Protein AF-A0A972FDC3-F1 (afdb_monomer)

Radius of gyration: 28.01 Å; Cα contacts (8 Å, |Δi|>4): 120; chains: 1; bounding box: 42×67×68 Å

Organism: NCBI:txid666964

Secondary structure (DSSP, 8-state):
--HHHHHHHHHHHHHHHTSPPP--EEEE-GGGGTTSPPPTT-EEEE-S---TTTS-SEEEGGG--S--EEEE--SSHHHHHHHHHHHHHHHHHHHHHHH-S------S-S----TT-PPPPPTT----SEEE-TTS-EEETTTTEEE-

Foldseek 3Di:
DPVVVVVVVVVVVVVVVVPPDAAQEKEAAPVQCVPPDQDQQGKIADDPDHDPPQADRIGGNVRHPDHHDYDYDLVDPVSVVVVVVVVVVVVVVVVCVVVVDPPPDPPPPPPPPPPQDQDDDDPPDPDDQWDQDPVRWIAGSRVRDIDD

pLDDT: mean 73.02, std 15.54, range [40.69, 94.0]

Structure (mmCIF, N/CA/C/O backbone):
data_AF-A0A972FDC3-F1
#
_entry.id   AF-A0A972FDC3-F1
#
loop_
_atom_site.group_PDB
_atom_site.id
_atom_site.type_symbol
_atom_site.label_atom_id
_atom_site.label_alt_id
_atom_site.label_comp_id
_atom_site.label_asym_id
_atom_site.label_entity_id
_atom_site.label_seq_id
_atom_site.pdbx_PDB_ins_code
_atom_site.Cartn_x
_atom_site.Cartn_y
_atom_site.Cartn_z
_atom_site.occupancy
_atom_site.B_iso_or_equiv
_atom_site.auth_seq_id
_atom_site.auth_comp_id
_atom_site.auth_asym_id
_atom_site.auth_atom_id
_atom_site.pdbx_PDB_model_num
ATOM 1 N N . MET A 1 1 ? 8.021 -51.974 2.719 1.00 48.78 1 MET A N 1
ATOM 2 C CA . MET A 1 1 ? 8.000 -51.340 1.377 1.00 48.78 1 MET A CA 1
ATOM 3 C C . MET A 1 1 ? 7.328 -49.945 1.301 1.00 48.78 1 MET A C 1
ATOM 5 O O . MET A 1 1 ? 7.216 -49.412 0.210 1.00 48.78 1 MET A O 1
ATOM 9 N N . ALA A 1 2 ? 6.968 -49.262 2.405 1.00 54.31 2 ALA A N 1
ATOM 10 C CA . ALA A 1 2 ? 6.245 -47.968 2.354 1.00 54.31 2 ALA A CA 1
ATOM 11 C C . ALA A 1 2 ? 7.120 -46.683 2.336 1.00 54.31 2 ALA A C 1
ATOM 13 O O . ALA A 1 2 ? 6.613 -45.580 2.144 1.00 54.31 2 ALA A O 1
ATOM 14 N N . ARG A 1 3 ? 8.445 -46.791 2.533 1.00 57.06 3 ARG A N 1
ATOM 15 C CA . ARG A 1 3 ? 9.347 -45.627 2.715 1.00 57.06 3 ARG A CA 1
ATOM 16 C C . ARG A 1 3 ? 9.698 -44.880 1.419 1.00 57.06 3 ARG A C 1
ATOM 18 O O . ARG A 1 3 ? 10.065 -43.709 1.472 1.00 57.06 3 ARG A O 1
ATOM 25 N N . ILE A 1 4 ? 9.579 -45.535 0.261 1.00 60.62 4 ILE A N 1
ATOM 26 C CA . ILE A 1 4 ? 9.952 -44.961 -1.045 1.00 60.62 4 ILE A CA 1
ATOM 27 C C . ILE A 1 4 ? 8.946 -43.877 -1.471 1.00 60.62 4 ILE A C 1
ATOM 29 O O . ILE A 1 4 ? 9.343 -42.801 -1.917 1.00 60.62 4 ILE A O 1
ATOM 33 N N . GLY A 1 5 ? 7.648 -44.103 -1.234 1.00 69.94 5 GLY A N 1
ATOM 34 C CA . GLY A 1 5 ? 6.592 -43.139 -1.563 1.00 69.94 5 GLY A CA 1
ATOM 35 C C . GLY A 1 5 ? 6.655 -41.851 -0.737 1.00 69.94 5 GLY A C 1
ATOM 36 O O . GLY A 1 5 ? 6.388 -40.770 -1.263 1.00 69.94 5 GLY A O 1
ATOM 37 N N . LEU A 1 6 ? 7.072 -41.939 0.533 1.00 77.56 6 LEU A N 1
ATOM 38 C CA . LEU A 1 6 ? 7.233 -40.766 1.398 1.00 77.56 6 LEU A CA 1
ATOM 39 C C . LEU A 1 6 ? 8.385 -39.871 0.922 1.00 77.56 6 LEU A C 1
ATOM 41 O O . LEU A 1 6 ? 8.209 -38.661 0.836 1.00 77.56 6 LEU A O 1
ATOM 45 N N . LYS A 1 7 ? 9.529 -40.453 0.537 1.00 80.00 7 LYS A N 1
ATOM 46 C CA . LYS A 1 7 ? 10.672 -39.698 -0.008 1.00 80.00 7 LYS A CA 1
ATOM 47 C C . LYS A 1 7 ? 10.323 -38.976 -1.310 1.00 80.00 7 LYS A C 1
ATOM 49 O O . LYS A 1 7 ? 10.678 -37.813 -1.476 1.00 80.00 7 LYS A O 1
ATOM 54 N N . ALA A 1 8 ? 9.590 -39.630 -2.212 1.00 80.94 8 ALA A N 1
ATOM 55 C CA . ALA A 1 8 ? 9.138 -39.009 -3.457 1.00 80.94 8 ALA A CA 1
ATOM 56 C C . ALA A 1 8 ? 8.139 -37.865 -3.203 1.00 80.94 8 ALA A C 1
ATOM 58 O O . ALA A 1 8 ? 8.246 -36.800 -3.814 1.00 80.94 8 ALA A O 1
ATOM 59 N N . ARG A 1 9 ? 7.201 -38.054 -2.263 1.00 80.75 9 ARG A N 1
ATOM 60 C CA . ARG A 1 9 ? 6.271 -36.998 -1.834 1.00 80.75 9 ARG A CA 1
ATOM 61 C C . ARG A 1 9 ? 7.004 -35.825 -1.188 1.00 80.75 9 ARG A C 1
ATOM 63 O O . ARG A 1 9 ? 6.733 -34.690 -1.563 1.00 80.75 9 ARG A O 1
ATOM 70 N N . LEU A 1 10 ? 7.963 -36.091 -0.302 1.00 83.12 10 LEU A N 1
ATOM 71 C CA . LEU A 1 10 ? 8.777 -35.060 0.338 1.00 83.12 10 LEU A CA 1
ATOM 72 C C . LEU A 1 10 ? 9.594 -34.286 -0.700 1.00 83.12 10 LEU A C 1
ATOM 74 O O . LEU A 1 10 ? 9.520 -33.068 -0.733 1.00 83.12 10 LEU A O 1
ATOM 78 N N . SER A 1 11 ? 10.261 -34.974 -1.630 1.00 80.50 11 SER A N 1
ATOM 79 C CA . SER A 1 11 ? 11.009 -34.329 -2.717 1.00 80.50 11 SER A CA 1
ATOM 80 C C . SER A 1 11 ? 10.114 -33.464 -3.615 1.00 80.50 11 SER A C 1
ATOM 82 O O . SER A 1 11 ? 10.516 -32.380 -4.036 1.00 80.50 11 SER A O 1
ATOM 84 N N . LYS A 1 12 ? 8.877 -33.898 -3.895 1.00 80.69 12 LYS A N 1
ATOM 85 C CA . LYS A 1 12 ? 7.901 -33.109 -4.663 1.00 80.69 12 LYS A CA 1
ATOM 86 C C . LYS A 1 12 ? 7.454 -31.860 -3.900 1.00 80.69 12 LYS A C 1
ATOM 88 O O . LYS A 1 12 ? 7.401 -30.785 -4.495 1.00 80.69 12 LYS A O 1
ATOM 93 N N . LEU A 1 13 ? 7.178 -31.995 -2.604 1.00 76.81 13 LEU A N 1
ATOM 94 C CA . LEU A 1 13 ? 6.813 -30.880 -1.729 1.00 76.81 13 LEU A CA 1
ATOM 95 C C . LEU A 1 13 ? 7.980 -29.904 -1.545 1.00 76.81 13 LEU A C 1
ATOM 97 O O . LEU A 1 13 ? 7.782 -28.697 -1.620 1.00 76.81 13 LEU A O 1
ATOM 101 N N . GLU A 1 14 ? 9.209 -30.395 -1.407 1.00 72.81 14 GLU A N 1
ATOM 102 C CA . GLU A 1 14 ? 10.417 -29.570 -1.367 1.00 72.81 14 GLU A CA 1
ATOM 103 C C . GLU A 1 14 ? 10.661 -28.857 -2.697 1.00 72.81 14 GLU A C 1
ATOM 105 O O . GLU A 1 14 ? 10.966 -27.670 -2.694 1.00 72.81 14 GLU A O 1
ATOM 110 N N . LYS A 1 15 ? 10.467 -29.522 -3.844 1.00 70.88 15 LYS A N 1
ATOM 111 C CA . LYS A 1 15 ? 10.523 -28.874 -5.167 1.00 70.88 15 LYS A CA 1
ATOM 112 C C . LYS A 1 15 ? 9.456 -27.793 -5.321 1.00 70.88 15 LYS A C 1
ATOM 114 O O . LYS A 1 15 ? 9.739 -26.765 -5.923 1.00 70.88 15 LYS A O 1
ATOM 119 N N . GLN A 1 16 ? 8.252 -28.001 -4.785 1.00 63.56 16 GLN A N 1
ATOM 120 C CA . GLN A 1 16 ? 7.193 -26.988 -4.776 1.00 63.56 16 GLN A CA 1
ATOM 121 C C . GLN A 1 16 ? 7.516 -25.825 -3.833 1.00 63.56 16 GLN A C 1
ATOM 123 O O . GLN A 1 16 ? 7.352 -24.682 -4.233 1.00 63.56 16 GLN A O 1
ATOM 128 N N . ARG A 1 17 ? 8.049 -26.095 -2.635 1.00 58.03 17 ARG A N 1
ATOM 129 C CA . ARG A 1 17 ? 8.519 -25.072 -1.683 1.00 58.03 17 ARG A CA 1
ATOM 130 C C . ARG A 1 17 ? 9.696 -24.264 -2.236 1.00 58.03 17 ARG A C 1
ATOM 132 O O . ARG A 1 17 ? 9.816 -23.081 -1.953 1.00 58.03 17 ARG A O 1
ATOM 139 N N . ARG A 1 18 ? 10.560 -24.903 -3.032 1.00 56.25 18 ARG A N 1
ATOM 140 C CA . ARG A 1 18 ? 11.691 -24.276 -3.733 1.00 56.25 18 ARG A CA 1
ATOM 141 C C . ARG A 1 18 ? 11.287 -23.520 -4.994 1.00 56.25 18 ARG A C 1
ATOM 143 O O . ARG A 1 18 ? 12.159 -22.898 -5.591 1.00 56.25 18 ARG A O 1
ATOM 150 N N . LYS A 1 19 ? 10.018 -23.554 -5.418 1.00 57.12 19 LYS A N 1
ATOM 151 C CA . LYS A 1 19 ? 9.507 -22.540 -6.343 1.00 57.12 19 LYS A CA 1
ATOM 152 C C . LYS A 1 19 ? 9.242 -21.309 -5.482 1.00 57.12 19 LYS A C 1
ATOM 154 O O . LYS A 1 19 ? 8.255 -21.324 -4.747 1.00 57.12 19 LYS A O 1
ATOM 159 N N . PRO A 1 20 ? 10.109 -20.282 -5.500 1.00 53.19 20 PRO A N 1
ATOM 160 C CA . PRO A 1 20 ? 9.732 -19.050 -4.841 1.00 53.19 20 PRO A 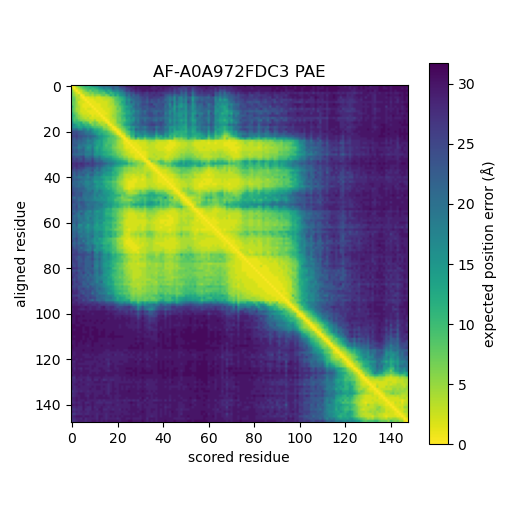CA 1
ATOM 161 C C . PRO A 1 20 ? 8.455 -18.592 -5.522 1.00 53.19 20 PRO A C 1
ATOM 163 O O . PRO A 1 20 ? 8.376 -18.559 -6.752 1.00 53.19 20 PRO A O 1
ATOM 166 N N . SER A 1 21 ? 7.429 -18.302 -4.731 1.00 53.78 21 SER A N 1
ATOM 167 C CA . SER A 1 21 ? 6.372 -17.461 -5.255 1.00 53.78 21 SER A CA 1
ATOM 168 C C . SER A 1 21 ? 7.055 -16.169 -5.703 1.00 53.78 21 SER A C 1
ATOM 170 O O . SER A 1 21 ? 7.778 -15.602 -4.876 1.00 53.78 21 SER A O 1
ATOM 172 N N . PRO A 1 22 ? 6.872 -15.698 -6.948 1.00 59.50 22 PRO A N 1
ATOM 173 C CA . PRO A 1 22 ? 7.264 -14.337 -7.283 1.00 59.50 22 PRO A CA 1
ATOM 174 C C . PRO A 1 22 ? 6.701 -13.409 -6.214 1.00 59.50 22 PRO A C 1
ATOM 176 O O . PRO A 1 22 ? 5.587 -13.656 -5.734 1.00 59.50 22 PRO A O 1
ATOM 179 N N . ASN A 1 23 ? 7.484 -12.409 -5.798 1.00 62.50 23 ASN A N 1
ATOM 180 C CA . ASN A 1 23 ? 7.044 -11.417 -4.822 1.00 62.50 23 ASN A CA 1
ATOM 181 C C . ASN A 1 23 ? 5.626 -10.984 -5.171 1.00 62.50 23 ASN A C 1
ATOM 183 O O . ASN A 1 23 ? 5.390 -10.407 -6.226 1.00 62.50 23 ASN A O 1
ATOM 187 N N . ARG A 1 24 ? 4.671 -11.314 -4.302 1.00 75.06 24 ARG A N 1
ATOM 188 C CA . ARG A 1 24 ? 3.259 -11.012 -4.542 1.00 75.06 24 ARG A CA 1
ATOM 189 C C . ARG A 1 24 ? 2.908 -9.600 -4.114 1.00 75.06 24 ARG A C 1
ATOM 191 O O . ARG A 1 24 ? 1.730 -9.302 -4.051 1.00 75.06 24 ARG A O 1
ATOM 198 N N . VAL A 1 25 ? 3.885 -8.765 -3.776 1.00 86.44 25 VAL A N 1
ATOM 199 C CA . VAL A 1 25 ? 3.652 -7.405 -3.300 1.00 86.44 25 VAL A CA 1
ATOM 200 C C . VAL A 1 25 ? 4.320 -6.432 -4.257 1.00 86.44 25 VAL A C 1
ATOM 202 O O . VAL A 1 25 ? 5.508 -6.562 -4.555 1.00 86.44 25 VAL A O 1
ATOM 205 N N . LEU A 1 26 ? 3.532 -5.482 -4.742 1.00 90.81 26 LEU A N 1
ATOM 206 C CA . LEU A 1 26 ? 3.978 -4.354 -5.541 1.00 90.81 26 LEU A CA 1
ATOM 207 C C . LEU A 1 26 ? 3.764 -3.086 -4.728 1.00 90.81 26 LEU A C 1
ATOM 209 O O . LEU A 1 26 ? 2.699 -2.888 -4.149 1.00 90.81 26 LEU A O 1
ATOM 213 N N . HIS A 1 27 ? 4.783 -2.242 -4.691 1.00 91.94 27 HIS A N 1
ATOM 214 C CA . HIS A 1 27 ? 4.760 -0.986 -3.964 1.00 91.94 27 HIS A CA 1
ATOM 215 C C . HIS A 1 27 ? 4.484 0.171 -4.913 1.00 91.94 27 HIS A C 1
ATOM 217 O O . HIS A 1 27 ? 5.034 0.197 -6.013 1.00 91.94 27 HIS A O 1
ATOM 223 N N . TYR A 1 28 ? 3.668 1.123 -4.479 1.00 93.25 28 TYR A N 1
ATOM 224 C CA . TYR A 1 28 ? 3.355 2.344 -5.220 1.00 93.25 28 TYR A CA 1
ATOM 225 C C . TYR A 1 28 ? 3.479 3.560 -4.300 1.00 93.25 28 TYR A C 1
ATOM 227 O O . TYR A 1 28 ? 3.317 3.427 -3.086 1.00 93.25 28 TYR A O 1
ATOM 235 N N . ASN A 1 29 ? 3.737 4.741 -4.862 1.00 90.88 29 ASN A N 1
ATOM 236 C CA . ASN A 1 29 ? 3.688 5.981 -4.092 1.00 90.88 29 ASN A CA 1
ATOM 237 C C . ASN A 1 29 ? 2.222 6.435 -3.958 1.00 90.88 29 ASN A C 1
ATOM 239 O O . ASN A 1 29 ? 1.555 6.627 -4.977 1.00 90.88 29 ASN A O 1
ATOM 243 N N . PRO A 1 30 ? 1.694 6.636 -2.739 1.00 88.44 30 PRO A N 1
ATOM 244 C CA . PRO A 1 30 ? 0.330 7.121 -2.525 1.00 88.44 30 PRO A CA 1
ATOM 245 C C . PRO A 1 30 ? -0.028 8.404 -3.281 1.00 88.44 30 PRO A C 1
ATOM 247 O O . PRO A 1 30 ? -1.187 8.572 -3.661 1.00 88.44 30 PRO A O 1
ATOM 250 N N . ALA A 1 31 ? 0.943 9.288 -3.530 1.00 86.00 31 ALA A N 1
ATOM 251 C CA . ALA A 1 31 ? 0.728 10.511 -4.300 1.00 86.00 31 ALA A CA 1
ATOM 252 C C . ALA A 1 31 ? 0.308 10.239 -5.759 1.00 86.00 31 ALA A C 1
ATOM 254 O O . ALA A 1 31 ? -0.456 11.021 -6.324 1.00 86.00 31 ALA A O 1
ATOM 255 N N . ASP A 1 32 ? 0.723 9.108 -6.340 1.00 86.25 32 ASP A N 1
ATOM 256 C CA . ASP A 1 32 ? 0.434 8.751 -7.737 1.00 86.25 32 ASP A CA 1
ATOM 257 C C . ASP A 1 32 ? -1.027 8.326 -7.958 1.00 86.25 32 ASP A C 1
ATOM 259 O O . ASP A 1 32 ? -1.494 8.252 -9.094 1.00 86.25 32 ASP A O 1
ATOM 263 N N . LEU A 1 33 ? -1.771 8.044 -6.883 1.00 82.31 33 LEU A N 1
ATOM 264 C CA . LEU A 1 33 ? -3.178 7.645 -6.964 1.00 82.31 33 LEU A CA 1
ATOM 265 C C . LEU A 1 33 ? -4.146 8.827 -7.043 1.00 82.31 33 LEU A C 1
ATOM 267 O O . LEU A 1 33 ? -5.296 8.614 -7.410 1.00 82.31 33 LEU A O 1
ATOM 271 N N . ALA A 1 34 ? -3.717 10.049 -6.702 1.00 71.19 34 ALA A N 1
ATOM 272 C CA . ALA A 1 34 ? -4.535 11.273 -6.733 1.00 71.19 34 ALA A CA 1
ATOM 273 C C . ALA A 1 34 ? -5.959 11.139 -6.125 1.00 71.19 34 ALA A C 1
ATOM 275 O O . ALA A 1 34 ? -6.868 11.877 -6.498 1.00 71.19 34 ALA A O 1
ATOM 276 N N . GLY A 1 35 ? -6.179 10.179 -5.214 1.00 66.50 35 GLY A N 1
ATOM 277 C CA . GLY A 1 35 ? -7.500 9.851 -4.653 1.00 66.50 35 GLY A CA 1
ATOM 278 C C . GLY A 1 35 ? -8.481 9.164 -5.620 1.00 66.50 35 GLY A C 1
ATOM 279 O O . GLY A 1 35 ? -9.630 8.928 -5.254 1.00 66.50 35 GLY A O 1
ATOM 280 N N . GLY A 1 36 ? -8.052 8.846 -6.842 1.00 73.44 36 GLY A N 1
ATOM 281 C CA . GLY A 1 36 ? -8.835 8.132 -7.845 1.00 73.44 36 GLY A CA 1
ATOM 282 C C . GLY A 1 36 ? -8.746 6.605 -7.714 1.00 73.44 36 GLY A C 1
ATOM 283 O O . GLY A 1 36 ? -8.048 6.076 -6.847 1.00 73.44 36 GLY A O 1
ATOM 284 N N . PRO A 1 37 ? -9.457 5.859 -8.575 1.00 79.88 37 PRO A N 1
ATOM 285 C CA . PRO A 1 37 ? -9.312 4.410 -8.649 1.00 79.88 37 PRO A CA 1
ATOM 286 C C . PRO A 1 37 ? -7.900 4.012 -9.108 1.00 79.88 37 PRO A C 1
ATOM 288 O O . PRO A 1 37 ? -7.226 4.750 -9.826 1.00 79.88 37 PRO A O 1
ATOM 291 N N . VAL A 1 38 ? -7.473 2.801 -8.740 1.00 84.69 38 VAL A N 1
ATOM 292 C CA . VAL A 1 38 ? -6.198 2.227 -9.199 1.00 84.69 38 VAL A CA 1
ATOM 293 C C . VAL A 1 38 ? -6.188 2.144 -10.730 1.00 84.69 38 VAL A C 1
ATOM 295 O O . VAL A 1 38 ? -7.007 1.442 -11.324 1.00 84.69 38 VAL A O 1
ATOM 298 N N . SER A 1 39 ? -5.242 2.845 -11.359 1.00 88.69 39 SER A N 1
ATOM 299 C CA . SER A 1 39 ? -5.045 2.846 -12.812 1.00 88.69 39 SER A CA 1
ATOM 30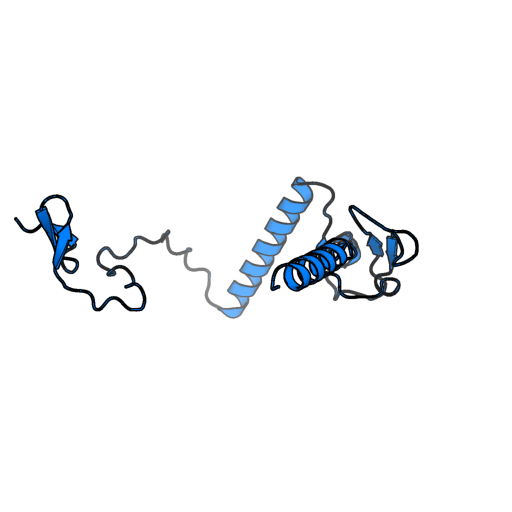0 C C . SER A 1 39 ? -4.041 1.777 -13.255 1.00 88.69 39 SER A C 1
ATOM 302 O O . SER A 1 39 ? -3.083 1.463 -12.550 1.00 88.69 39 SER A O 1
ATOM 304 N N . ALA A 1 40 ? -4.219 1.259 -14.472 1.00 89.31 40 ALA A N 1
ATOM 305 C CA . ALA A 1 40 ? -3.271 0.354 -15.124 1.00 89.31 40 ALA A CA 1
ATOM 306 C C . ALA A 1 40 ? -1.898 1.010 -15.387 1.00 89.31 40 ALA A C 1
ATOM 308 O O . ALA A 1 40 ? -0.893 0.311 -15.538 1.00 89.31 40 ALA A O 1
ATOM 309 N N . ASP A 1 41 ? -1.859 2.342 -15.413 1.00 91.69 41 ASP A N 1
ATOM 310 C CA . ASP A 1 41 ? -0.646 3.134 -15.612 1.00 91.69 41 ASP A CA 1
ATOM 311 C C . ASP A 1 41 ? 0.022 3.550 -14.292 1.00 91.69 41 ASP A C 1
ATOM 313 O O . ASP A 1 41 ? 1.041 4.236 -14.322 1.00 91.69 41 ASP A O 1
ATOM 317 N N . LEU A 1 42 ? -0.514 3.111 -13.143 1.00 93.12 42 LEU A N 1
ATOM 318 C CA . LEU A 1 42 ? 0.069 3.378 -11.829 1.00 93.12 42 LEU A CA 1
ATOM 319 C C . LEU A 1 42 ? 1.530 2.891 -11.796 1.00 93.12 42 LEU A C 1
ATOM 321 O O . LEU A 1 42 ? 1.766 1.700 -12.037 1.00 93.12 42 LEU A O 1
ATOM 325 N N . PRO A 1 43 ? 2.506 3.766 -11.495 1.00 93.38 43 PRO A N 1
ATOM 326 C CA . PRO A 1 43 ? 3.890 3.361 -11.316 1.00 93.38 43 PRO A CA 1
ATOM 327 C C . PRO A 1 43 ? 4.024 2.464 -10.086 1.00 93.38 43 PRO A C 1
ATOM 329 O O . PRO A 1 43 ? 3.658 2.841 -8.973 1.00 93.38 43 PRO A O 1
ATOM 332 N N . VAL A 1 44 ? 4.565 1.265 -10.283 1.00 93.88 44 VAL A N 1
ATOM 333 C CA . VAL A 1 44 ? 4.787 0.300 -9.207 1.00 93.88 44 VAL A CA 1
ATOM 334 C C . VAL A 1 44 ? 6.189 -0.295 -9.271 1.00 93.88 44 VAL A C 1
ATOM 336 O O . VAL A 1 44 ? 6.840 -0.323 -10.320 1.00 93.88 44 VAL A O 1
ATOM 339 N N . ARG A 1 45 ? 6.670 -0.785 -8.129 1.00 91.06 45 ARG A N 1
ATOM 340 C CA . ARG A 1 45 ? 7.975 -1.439 -7.999 1.00 91.06 45 ARG A CA 1
ATOM 341 C C . ARG A 1 45 ? 7.913 -2.674 -7.117 1.00 91.06 45 ARG A C 1
ATOM 343 O O . ARG A 1 45 ? 7.139 -2.742 -6.165 1.00 91.06 45 ARG A O 1
ATOM 350 N N . VAL A 1 46 ? 8.770 -3.641 -7.413 1.00 87.62 46 VAL A N 1
ATOM 351 C CA . VAL A 1 46 ? 8.983 -4.811 -6.560 1.00 87.62 46 VAL A CA 1
ATOM 352 C C . VAL A 1 46 ? 9.975 -4.437 -5.465 1.00 87.62 46 VAL A C 1
ATOM 354 O O . VAL A 1 46 ? 11.074 -3.971 -5.758 1.00 87.62 46 VAL A O 1
ATOM 357 N N . VAL A 1 47 ? 9.617 -4.684 -4.207 1.00 76.75 47 VAL A N 1
ATOM 358 C CA . VAL A 1 47 ? 10.543 -4.580 -3.071 1.00 76.75 47 VAL A CA 1
ATOM 359 C C . VAL A 1 47 ? 10.879 -5.994 -2.597 1.00 76.75 47 VAL A C 1
ATOM 361 O O . VAL A 1 47 ? 9.992 -6.829 -2.430 1.00 76.75 47 VAL A O 1
ATOM 364 N N . GLY A 1 48 ? 12.169 -6.289 -2.417 1.00 71.56 48 GLY A N 1
ATOM 365 C CA . GLY A 1 48 ? 12.659 -7.603 -1.989 1.00 71.56 48 GLY A CA 1
ATOM 366 C C . GLY A 1 48 ? 13.200 -8.468 -3.131 1.00 71.56 48 GLY A C 1
ATOM 367 O O . GLY A 1 48 ? 13.810 -7.972 -4.075 1.00 71.56 48 GLY A O 1
ATOM 368 N N . TYR A 1 49 ? 13.024 -9.789 -3.033 1.00 63.66 49 TYR A N 1
ATOM 369 C CA . TYR A 1 49 ? 13.698 -10.739 -3.923 1.00 63.66 49 TYR A CA 1
ATOM 370 C C . TYR A 1 49 ? 13.062 -10.809 -5.320 1.00 63.66 49 TYR A C 1
ATOM 372 O O . TYR A 1 49 ? 12.040 -11.461 -5.526 1.00 63.66 49 TYR A O 1
ATOM 380 N N . TRP A 1 50 ? 13.678 -10.144 -6.289 1.00 70.38 50 TRP A N 1
ATOM 381 C CA . TRP A 1 50 ? 13.231 -10.120 -7.679 1.00 70.38 50 TRP A CA 1
ATOM 382 C C . TRP A 1 50 ? 14.052 -11.076 -8.558 1.00 70.38 50 TRP A C 1
ATOM 384 O O . TRP A 1 50 ? 15.251 -11.260 -8.345 1.00 70.38 50 TRP A O 1
ATOM 394 N N . ARG A 1 51 ? 13.406 -11.685 -9.561 1.00 68.06 51 ARG A N 1
ATOM 395 C CA . ARG A 1 51 ? 14.053 -12.540 -10.565 1.00 68.06 51 ARG A CA 1
ATOM 396 C C . ARG A 1 51 ? 13.920 -11.923 -11.950 1.00 68.06 51 ARG A C 1
ATOM 398 O O . ARG A 1 51 ? 12.810 -11.641 -12.399 1.00 68.06 51 ARG A O 1
ATOM 405 N N . ALA A 1 52 ? 15.050 -11.794 -12.639 1.00 65.81 52 ALA A N 1
ATOM 406 C CA . ALA A 1 52 ? 15.076 -11.367 -14.029 1.00 65.81 52 ALA A CA 1
ATOM 407 C C . ALA A 1 52 ? 14.286 -12.345 -14.917 1.00 65.81 52 ALA A C 1
ATOM 409 O O . ALA A 1 52 ? 14.480 -13.557 -14.830 1.00 65.81 52 ALA A O 1
ATOM 410 N N . GLY A 1 53 ? 13.406 -11.806 -15.767 1.00 70.31 53 GLY A N 1
ATOM 411 C CA . GLY A 1 53 ? 12.669 -12.559 -16.790 1.00 70.31 53 GLY A CA 1
ATOM 412 C C . GLY A 1 53 ? 11.209 -12.910 -16.474 1.00 70.31 53 GLY A C 1
ATOM 413 O O . GLY A 1 53 ? 10.524 -13.377 -17.376 1.00 70.31 53 GLY A O 1
ATOM 414 N N . GLU A 1 54 ? 10.707 -12.677 -15.254 1.00 74.56 54 GLU A N 1
ATOM 415 C CA . GLU A 1 54 ? 9.280 -12.902 -14.933 1.00 74.56 54 GLU A CA 1
ATOM 416 C C . GLU A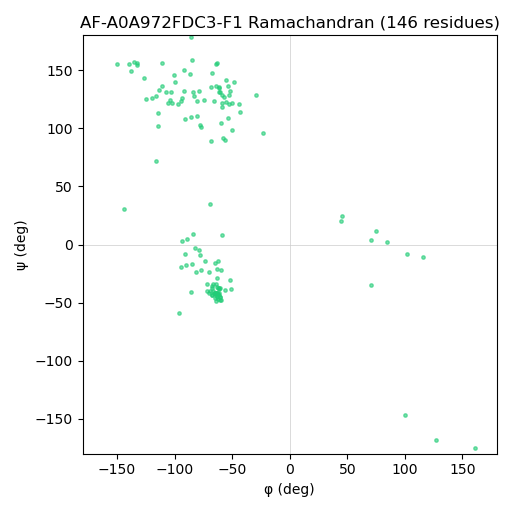 1 54 ? 8.444 -11.621 -15.044 1.00 74.56 54 GLU A C 1
ATOM 418 O O . GLU A 1 54 ? 7.500 -11.555 -15.822 1.00 74.56 54 GLU A O 1
ATOM 423 N N . ASN A 1 55 ? 8.802 -10.599 -14.269 1.00 80.94 55 ASN A N 1
ATOM 424 C CA . ASN A 1 55 ? 8.163 -9.284 -14.261 1.00 80.94 55 ASN A CA 1
ATOM 425 C C . ASN A 1 55 ? 9.243 -8.200 -14.242 1.00 80.94 55 ASN A C 1
ATOM 427 O O . ASN A 1 55 ? 10.361 -8.485 -13.803 1.00 80.94 55 ASN A O 1
ATOM 431 N N . PRO A 1 56 ? 8.960 -6.966 -14.686 1.00 85.50 56 PRO A N 1
ATOM 432 C CA . PRO A 1 56 ? 9.914 -5.872 -14.539 1.00 85.50 56 PRO A CA 1
ATOM 433 C C . PRO A 1 56 ? 10.175 -5.567 -13.052 1.00 85.50 56 PRO A C 1
ATOM 435 O O . PRO A 1 56 ? 9.361 -5.881 -12.186 1.00 85.50 56 PRO A O 1
ATOM 438 N N . ALA A 1 57 ? 11.326 -4.972 -12.733 1.00 87.50 57 ALA A N 1
ATOM 439 C CA . ALA A 1 57 ? 11.627 -4.543 -11.362 1.00 87.50 57 ALA A CA 1
ATOM 440 C C . ALA A 1 57 ? 10.788 -3.315 -10.952 1.00 87.50 57 ALA A C 1
ATOM 442 O O . ALA A 1 57 ? 10.370 -3.188 -9.800 1.00 87.50 57 ALA A O 1
ATOM 443 N N . SER A 1 58 ? 10.507 -2.436 -11.915 1.00 90.62 58 SER A N 1
ATOM 444 C CA . SER A 1 58 ? 9.615 -1.284 -11.799 1.00 90.62 58 SER A CA 1
ATOM 445 C C . SER A 1 58 ? 8.964 -0.979 -13.149 1.00 90.62 58 SER A C 1
ATOM 447 O O . SER A 1 58 ? 9.500 -1.332 -14.201 1.00 90.62 58 SER A O 1
ATOM 449 N N . GLY A 1 59 ? 7.797 -0.343 -13.130 1.00 92.06 59 GLY A N 1
ATOM 450 C CA . GLY A 1 59 ? 7.068 0.026 -14.340 1.00 92.06 59 GLY A CA 1
ATOM 451 C C . GLY A 1 59 ? 5.594 0.313 -14.066 1.00 92.06 59 GLY A C 1
ATOM 452 O O . GLY A 1 59 ? 5.177 0.301 -12.908 1.00 92.06 59 GLY A O 1
ATOM 453 N N . PRO A 1 60 ? 4.788 0.561 -15.108 1.00 94.00 60 PRO A N 1
ATOM 454 C CA . PRO A 1 60 ? 3.347 0.699 -14.944 1.00 94.00 60 PRO A CA 1
ATOM 455 C C . PRO A 1 60 ? 2.725 -0.643 -14.536 1.00 94.00 60 PRO A C 1
ATOM 457 O O . PRO A 1 60 ? 3.183 -1.699 -14.981 1.00 94.00 60 PRO A O 1
ATOM 460 N N . LEU A 1 61 ? 1.651 -0.612 -13.743 1.00 91.50 61 LEU A N 1
ATOM 461 C CA . LEU A 1 61 ? 0.967 -1.802 -13.223 1.00 91.50 61 LEU A CA 1
ATOM 462 C C . LEU A 1 61 ? 0.622 -2.831 -14.315 1.00 91.50 61 LEU A C 1
ATOM 464 O O . LEU A 1 61 ? 0.795 -4.030 -14.110 1.00 91.50 61 LEU A O 1
ATOM 468 N N . ARG A 1 62 ? 0.217 -2.377 -15.506 1.00 91.31 62 ARG A N 1
ATOM 469 C CA . ARG A 1 62 ? -0.088 -3.235 -16.669 1.00 91.31 62 ARG A CA 1
ATOM 470 C C . ARG A 1 62 ? 1.075 -4.102 -17.160 1.00 91.31 62 ARG A C 1
ATOM 472 O O . ARG A 1 62 ? 0.840 -5.085 -17.854 1.00 91.31 62 ARG A O 1
ATOM 479 N N . ALA A 1 63 ? 2.317 -3.732 -16.851 1.00 90.94 63 ALA A N 1
ATOM 480 C CA . ALA A 1 63 ? 3.500 -4.489 -17.251 1.00 90.94 63 ALA A CA 1
ATOM 481 C C . ALA A 1 63 ? 3.738 -5.729 -16.370 1.00 90.94 63 ALA A C 1
ATOM 483 O O . ALA A 1 63 ? 4.606 -6.541 -16.686 1.00 90.94 63 ALA A O 1
ATOM 484 N N . PHE A 1 64 ? 2.984 -5.875 -15.275 1.00 88.19 64 PHE A N 1
ATOM 485 C CA . PHE A 1 64 ? 3.109 -6.984 -14.340 1.00 88.19 64 PHE A CA 1
ATOM 486 C C . PHE A 1 64 ? 2.073 -8.072 -14.633 1.00 88.19 64 PHE A C 1
ATOM 488 O O . PHE A 1 64 ? 0.865 -7.850 -14.573 1.00 88.19 64 PHE A O 1
ATOM 495 N N . ALA A 1 65 ? 2.547 -9.286 -14.904 1.00 85.88 65 ALA A N 1
ATOM 496 C CA . ALA A 1 65 ? 1.723 -10.465 -15.113 1.00 85.88 65 ALA A CA 1
ATOM 497 C C . ALA A 1 65 ? 1.562 -11.261 -13.809 1.00 85.88 65 ALA A C 1
ATOM 499 O O . ALA A 1 65 ? 2.541 -11.696 -13.196 1.00 85.88 65 ALA A O 1
ATOM 500 N N . GLY A 1 66 ? 0.312 -11.489 -13.396 1.00 81.06 66 GLY A N 1
ATOM 501 C CA . GLY A 1 66 ? -0.028 -12.308 -12.232 1.00 81.06 66 GLY A CA 1
ATOM 502 C C . GLY A 1 66 ? -0.938 -11.604 -11.228 1.00 81.06 66 GLY A C 1
ATOM 503 O O . GLY A 1 66 ? -1.536 -10.572 -11.512 1.00 81.06 66 GLY A O 1
ATOM 504 N N . ARG A 1 67 ? -1.075 -12.205 -10.042 1.00 81.62 67 ARG A N 1
ATOM 505 C CA . ARG A 1 67 ? -1.828 -11.627 -8.922 1.00 81.62 67 ARG A CA 1
ATOM 506 C C . ARG A 1 67 ? -0.857 -11.038 -7.912 1.00 81.62 67 ARG A C 1
ATOM 508 O O . ARG A 1 67 ? -0.050 -11.779 -7.347 1.00 81.62 67 ARG A O 1
ATOM 515 N N . PHE A 1 68 ? -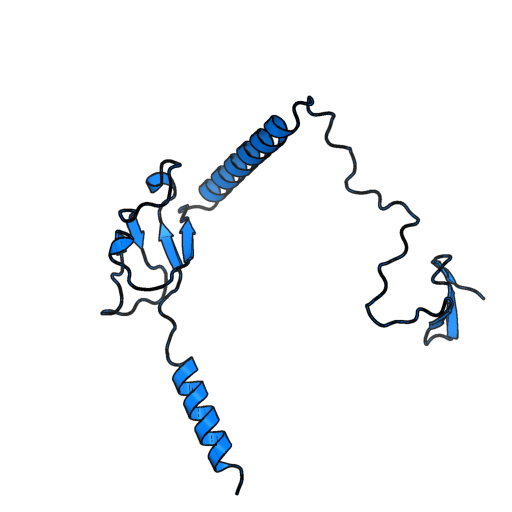1.008 -9.746 -7.655 1.00 84.44 68 PHE A N 1
ATOM 516 C CA . PHE A 1 68 ? -0.215 -8.996 -6.692 1.00 84.44 68 PHE A CA 1
ATOM 517 C C . PHE A 1 68 ? -1.133 -8.278 -5.703 1.00 84.44 68 PHE A C 1
ATOM 519 O O . PHE A 1 68 ? -2.207 -7.808 -6.067 1.00 84.44 68 PHE A O 1
ATOM 526 N N . ALA A 1 69 ? -0.703 -8.207 -4.452 1.00 87.31 69 ALA A N 1
ATOM 527 C CA . ALA A 1 69 ? -1.148 -7.229 -3.485 1.00 87.31 69 ALA A CA 1
ATOM 528 C C . ALA A 1 69 ? -0.428 -5.909 -3.775 1.00 87.31 69 ALA A C 1
ATOM 530 O O . ALA A 1 69 ? 0.789 -5.887 -3.963 1.00 87.31 69 ALA A O 1
ATOM 531 N N . LEU A 1 70 ? -1.182 -4.819 -3.810 1.00 90.19 70 LEU A N 1
ATOM 532 C CA . LEU A 1 70 ? -0.628 -3.476 -3.895 1.00 90.19 70 LEU A CA 1
ATOM 533 C C . LEU A 1 70 ? -0.449 -2.938 -2.481 1.00 90.19 70 LEU A C 1
ATOM 535 O O . LEU A 1 70 ? -1.362 -3.049 -1.664 1.00 90.19 70 LEU A O 1
ATOM 539 N N . MET A 1 71 ? 0.721 -2.376 -2.201 1.00 90.00 71 MET A N 1
ATOM 540 C CA . MET A 1 71 ? 1.052 -1.798 -0.907 1.00 90.00 71 MET A CA 1
ATOM 541 C C . MET A 1 71 ? 1.504 -0.346 -1.094 1.00 90.00 71 MET A C 1
ATOM 543 O O . MET A 1 71 ? 2.431 -0.105 -1.870 1.00 90.00 71 MET A O 1
ATOM 547 N N . PRO A 1 72 ? 0.887 0.628 -0.409 1.00 90.06 72 PRO A N 1
ATOM 548 C CA . PRO A 1 72 ? 1.401 1.987 -0.405 1.00 90.06 72 PRO A CA 1
ATOM 549 C C . PRO A 1 72 ? 2.777 2.025 0.261 1.00 90.06 72 PRO A C 1
ATOM 551 O O . PRO A 1 72 ? 3.001 1.410 1.304 1.00 90.06 72 PRO A O 1
ATOM 554 N N . ASP A 1 73 ? 3.696 2.760 -0.345 1.00 91.38 73 ASP A N 1
ATOM 555 C CA . ASP A 1 73 ? 5.016 3.040 0.202 1.00 91.38 73 ASP A CA 1
ATOM 556 C C . ASP A 1 73 ? 5.119 4.536 0.500 1.00 91.38 73 ASP A C 1
ATOM 558 O O . ASP A 1 73 ? 5.264 5.355 -0.406 1.00 91.38 73 ASP A O 1
ATOM 562 N N . PHE A 1 74 ? 4.983 4.876 1.781 1.00 85.81 74 PHE A N 1
ATOM 563 C CA . PHE A 1 74 ? 4.995 6.252 2.277 1.00 85.81 74 PHE A CA 1
ATOM 564 C C . PHE A 1 74 ? 6.410 6.805 2.478 1.00 85.81 74 PHE A C 1
ATOM 566 O O . PHE A 1 74 ? 6.546 7.948 2.880 1.00 85.81 74 PHE A O 1
ATOM 573 N N . GLY A 1 75 ? 7.471 6.017 2.264 1.00 84.00 75 GLY A N 1
ATOM 574 C CA . GLY A 1 75 ? 8.863 6.468 2.398 1.00 84.00 75 GLY A CA 1
ATOM 575 C C . GLY A 1 75 ? 9.347 6.735 3.832 1.00 84.00 75 GLY A C 1
ATOM 576 O O . GLY A 1 75 ? 10.502 6.441 4.141 1.00 84.00 75 GLY A O 1
ATOM 577 N N . SER A 1 76 ? 8.488 7.230 4.727 1.00 86.81 76 SER A N 1
ATOM 578 C CA . SER A 1 76 ? 8.796 7.497 6.131 1.00 86.81 76 SER A CA 1
ATOM 579 C C . SER A 1 76 ? 7.645 7.113 7.069 1.00 86.81 76 SER A C 1
ATOM 581 O O . SER A 1 76 ? 6.475 7.080 6.685 1.00 86.81 76 SER A O 1
ATOM 583 N N . ALA A 1 77 ? 7.977 6.829 8.333 1.00 87.44 77 ALA A N 1
ATOM 584 C CA . ALA A 1 77 ? 6.974 6.554 9.36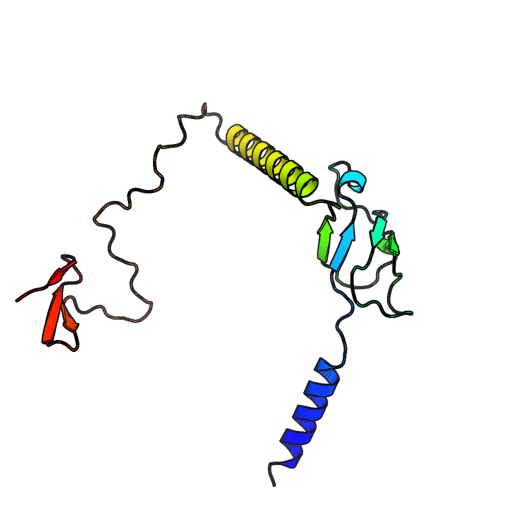4 1.00 87.44 77 ALA A CA 1
ATOM 585 C C . ALA A 1 77 ? 6.073 7.773 9.630 1.00 87.44 77 ALA A C 1
ATOM 587 O O . ALA A 1 77 ? 4.875 7.613 9.823 1.00 87.44 77 ALA A O 1
ATOM 588 N N . ALA A 1 78 ? 6.628 8.989 9.581 1.00 88.62 78 ALA A N 1
ATOM 589 C CA . ALA A 1 78 ? 5.863 10.217 9.789 1.00 88.62 78 ALA A CA 1
ATOM 590 C C . ALA A 1 78 ? 4.801 10.435 8.695 1.00 88.62 78 ALA A C 1
ATOM 592 O O . ALA A 1 78 ? 3.670 10.808 8.999 1.00 88.62 78 ALA A O 1
ATOM 593 N N . GLU A 1 79 ? 5.140 10.166 7.431 1.00 87.25 79 GLU A N 1
ATOM 594 C CA . GLU A 1 79 ? 4.186 10.250 6.316 1.00 87.25 79 GLU A CA 1
ATOM 595 C C . GLU A 1 79 ? 3.101 9.173 6.399 1.00 87.25 79 GLU A C 1
ATOM 597 O O . GLU A 1 79 ? 1.942 9.440 6.074 1.00 87.25 79 GLU A O 1
ATOM 602 N N . TRP A 1 80 ? 3.455 7.976 6.877 1.00 88.19 80 TRP A N 1
ATOM 603 C CA . TRP A 1 80 ? 2.490 6.909 7.133 1.00 88.19 80 TRP A CA 1
ATOM 604 C C . TRP A 1 80 ? 1.487 7.293 8.229 1.00 88.19 80 TRP A C 1
ATOM 606 O O . TRP A 1 80 ? 0.282 7.187 8.006 1.00 88.19 80 TRP A O 1
ATOM 616 N N . GLU A 1 81 ? 1.964 7.800 9.371 1.00 91.50 81 GLU A N 1
ATOM 617 C CA . GLU A 1 81 ? 1.112 8.254 10.483 1.00 91.50 81 GLU A CA 1
ATOM 618 C C . GLU A 1 81 ? 0.167 9.380 10.042 1.00 91.50 81 GLU A C 1
ATOM 620 O O . GLU A 1 81 ? -1.043 9.307 10.255 1.00 91.50 81 GLU A O 1
ATOM 625 N N . ALA A 1 82 ? 0.687 10.394 9.341 1.00 88.56 82 ALA A N 1
ATOM 626 C CA . ALA A 1 82 ? -0.123 11.507 8.847 1.00 88.56 82 ALA A CA 1
ATOM 627 C C . ALA A 1 82 ? -1.212 11.046 7.858 1.00 88.56 82 ALA A C 1
ATOM 629 O O . ALA A 1 82 ? -2.342 11.548 7.874 1.00 88.56 82 ALA A O 1
ATOM 630 N N . ALA A 1 83 ? -0.898 10.076 6.994 1.00 85.31 83 ALA A N 1
ATOM 631 C CA . ALA A 1 83 ? -1.873 9.492 6.082 1.00 85.31 83 ALA A CA 1
ATOM 632 C C . ALA A 1 83 ? -2.930 8.652 6.812 1.00 85.31 83 ALA A C 1
ATOM 634 O O . ALA A 1 83 ? -4.112 8.745 6.468 1.00 85.31 83 ALA A O 1
ATOM 635 N N . ALA A 1 84 ? -2.527 7.876 7.821 1.00 86.75 84 ALA A N 1
ATOM 636 C CA . ALA A 1 84 ? -3.436 7.099 8.658 1.00 86.75 84 ALA A CA 1
ATOM 637 C C . ALA A 1 84 ? -4.396 8.013 9.435 1.00 86.75 84 ALA A C 1
ATOM 639 O O . ALA A 1 84 ? -5.607 7.785 9.422 1.00 86.75 84 ALA A O 1
ATOM 640 N N . GLU A 1 85 ? -3.887 9.099 10.024 1.00 89.38 85 GLU A N 1
ATOM 641 C CA . GLU A 1 85 ? -4.695 10.102 10.721 1.00 89.38 85 GLU A CA 1
ATOM 642 C C . GLU A 1 85 ? -5.711 10.761 9.774 1.00 89.38 85 GLU A C 1
ATOM 644 O O . GLU A 1 85 ? -6.893 10.893 10.109 1.00 89.38 85 GLU A O 1
ATOM 649 N N . ARG A 1 86 ? -5.286 11.140 8.559 1.00 86.69 86 ARG A N 1
ATOM 650 C CA . ARG A 1 86 ? -6.190 11.696 7.541 1.00 86.69 86 ARG A CA 1
ATOM 651 C C . ARG A 1 86 ? -7.290 10.702 7.171 1.00 86.69 86 ARG A C 1
ATOM 653 O O . ARG A 1 86 ? -8.462 11.071 7.180 1.00 86.69 86 ARG A O 1
ATOM 660 N N . GLN A 1 87 ? -6.930 9.447 6.906 1.00 85.81 87 GLN A N 1
ATOM 661 C CA . GLN A 1 87 ? -7.895 8.400 6.575 1.00 85.81 87 GLN A CA 1
ATOM 662 C C . GLN A 1 87 ? -8.886 8.167 7.723 1.00 85.81 87 GLN A C 1
ATOM 664 O O . GLN A 1 87 ? -10.087 8.038 7.489 1.00 85.81 87 GLN A O 1
ATOM 669 N N . GLN A 1 88 ? -8.416 8.160 8.973 1.00 88.81 88 GLN A N 1
ATOM 670 C CA . GLN A 1 88 ? -9.282 8.037 10.143 1.00 88.81 88 GLN A CA 1
ATOM 671 C C . GLN A 1 88 ? -10.279 9.200 10.225 1.00 88.81 88 GLN A C 1
ATOM 673 O O . GLN A 1 88 ? -11.470 8.969 10.436 1.00 88.81 88 GLN A O 1
ATOM 678 N N . LYS A 1 89 ? -9.828 10.442 10.007 1.00 87.06 89 LYS A N 1
ATOM 679 C CA . LYS A 1 89 ? -10.703 11.627 9.981 1.00 87.06 89 LYS A CA 1
ATOM 680 C C . LYS A 1 89 ? -11.747 11.550 8.865 1.00 87.06 89 LYS A C 1
ATOM 682 O O . LYS A 1 89 ? -12.915 11.842 9.116 1.00 87.06 89 LYS A O 1
ATOM 687 N N . GLU A 1 90 ? -11.363 11.123 7.664 1.00 83.38 90 GLU A N 1
ATOM 688 C CA . GLU A 1 90 ? -12.277 10.945 6.525 1.00 83.38 90 GLU A CA 1
ATOM 689 C C . GLU A 1 90 ? -13.328 9.857 6.786 1.00 83.38 90 GLU A C 1
ATOM 691 O O . GLU A 1 90 ? -14.516 10.047 6.502 1.00 83.38 90 GLU A O 1
ATOM 696 N N . LEU A 1 91 ? -12.922 8.733 7.385 1.00 83.38 91 LEU A N 1
ATOM 697 C CA . LEU A 1 91 ? -13.835 7.660 7.778 1.00 83.38 91 LEU A CA 1
ATOM 698 C C . LEU A 1 91 ? -14.804 8.119 8.870 1.00 83.38 91 LEU A C 1
ATOM 700 O O . LEU A 1 91 ? -16.000 7.848 8.771 1.00 83.38 91 LEU A O 1
ATOM 704 N N . LEU A 1 92 ? -14.321 8.861 9.871 1.00 85.56 92 LEU A N 1
ATOM 705 C CA . LEU A 1 92 ? -15.170 9.453 10.906 1.00 85.56 92 LEU A CA 1
ATOM 706 C C . LEU A 1 92 ? -16.158 10.465 10.317 1.00 85.56 92 LEU A C 1
ATOM 708 O O . LEU A 1 92 ? -17.330 10.453 10.686 1.00 85.56 92 LEU A O 1
ATOM 712 N N . ALA A 1 93 ? -15.727 11.312 9.380 1.00 78.19 93 ALA A N 1
ATOM 713 C CA . ALA A 1 93 ? -16.607 12.254 8.689 1.00 78.19 93 ALA A CA 1
ATOM 714 C C . ALA A 1 93 ? -17.680 11.533 7.857 1.00 78.19 93 ALA A C 1
ATOM 716 O O . ALA A 1 93 ? -18.851 11.903 7.904 1.00 78.19 93 ALA A O 1
ATOM 717 N N . THR A 1 94 ? -17.302 10.464 7.152 1.00 76.75 94 THR A N 1
ATOM 718 C CA . THR A 1 94 ? -18.228 9.630 6.368 1.00 76.75 94 THR A CA 1
ATOM 719 C C . THR A 1 94 ? -19.210 8.867 7.259 1.00 76.75 94 THR A C 1
ATOM 721 O O . THR A 1 94 ? -20.376 8.705 6.906 1.00 76.75 94 THR A O 1
ATOM 724 N N . ALA A 1 95 ? -18.767 8.396 8.425 1.00 73.25 95 ALA A N 1
ATOM 725 C CA . ALA A 1 95 ? -19.646 7.769 9.406 1.00 73.25 95 ALA A CA 1
ATOM 726 C C . ALA A 1 95 ? -20.658 8.784 9.960 1.00 73.25 95 ALA A C 1
ATOM 728 O O . ALA A 1 95 ? -21.852 8.500 9.973 1.00 73.25 95 ALA A O 1
ATOM 729 N N . ARG A 1 96 ? -20.193 9.990 10.320 1.00 62.59 96 ARG A N 1
ATOM 730 C CA . ARG A 1 96 ? -21.033 11.097 10.812 1.00 62.59 96 ARG A CA 1
ATOM 731 C C . ARG A 1 96 ? -22.051 11.586 9.778 1.00 62.59 96 ARG A C 1
ATOM 733 O O . ARG A 1 96 ? -23.175 11.912 10.141 1.00 62.59 96 ARG A O 1
ATOM 740 N N . SER A 1 97 ? -21.694 11.625 8.492 1.00 61.62 97 SER A N 1
ATOM 741 C CA . SER A 1 97 ? -22.611 12.080 7.436 1.00 61.62 97 SER A CA 1
ATOM 742 C C . SER A 1 97 ? -23.757 11.102 7.161 1.00 61.62 97 SER A C 1
ATOM 744 O O . SER A 1 97 ? -24.813 11.516 6.692 1.00 61.62 97 SER A O 1
ATOM 746 N N . ARG A 1 98 ? -23.581 9.812 7.476 1.00 56.53 98 ARG A N 1
ATOM 747 C CA . ARG A 1 98 ? -24.636 8.793 7.351 1.00 56.53 98 ARG A CA 1
ATOM 748 C C . ARG A 1 98 ? -25.599 8.777 8.532 1.00 56.53 98 ARG A C 1
ATOM 750 O O . ARG A 1 98 ? -26.718 8.306 8.361 1.00 56.53 98 ARG A O 1
ATOM 757 N N . THR A 1 99 ? -25.183 9.264 9.699 1.00 55.38 99 THR A N 1
ATOM 758 C CA . THR A 1 99 ? -26.014 9.258 10.908 1.00 55.38 99 THR A CA 1
ATOM 759 C C . THR A 1 99 ? -26.867 10.509 11.091 1.00 55.38 99 THR A C 1
ATOM 761 O O . THR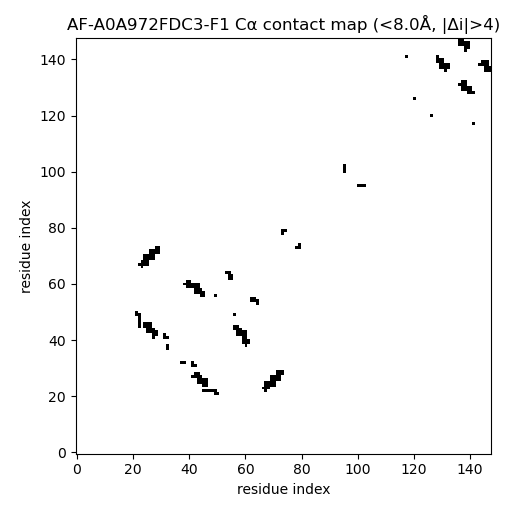 A 1 99 ? -27.834 10.422 11.829 1.00 55.38 99 THR A O 1
ATOM 764 N N . ASN A 1 100 ? -26.586 11.634 10.419 1.00 48.31 100 ASN A N 1
ATOM 765 C CA . ASN A 1 100 ? -27.362 12.893 10.474 1.00 48.31 100 ASN A CA 1
ATOM 766 C C . ASN A 1 100 ? -27.800 13.362 11.886 1.00 48.31 100 ASN A C 1
ATOM 768 O O . ASN A 1 100 ? -28.704 14.183 12.021 1.00 48.31 100 ASN A O 1
ATOM 772 N N . GLU A 1 101 ? -27.135 12.874 12.929 1.00 47.25 101 GLU A N 1
ATOM 773 C CA . GLU A 1 101 ? -27.268 13.319 14.307 1.00 47.25 101 GLU A CA 1
ATOM 774 C C . GLU A 1 101 ? -25.961 14.027 14.682 1.00 47.25 101 GLU A C 1
ATOM 776 O O . GLU A 1 101 ? -24.875 13.551 14.316 1.00 47.25 101 GLU A O 1
ATOM 781 N N . PRO A 1 102 ? -26.024 15.187 15.365 1.00 46.97 102 PRO A N 1
ATOM 782 C CA . PRO A 1 102 ? -24.825 15.812 15.902 1.00 46.97 102 PRO A CA 1
ATOM 783 C C . PRO A 1 102 ? -24.122 14.782 16.780 1.00 46.97 102 PRO A C 1
ATOM 785 O O . PRO A 1 102 ? -24.795 14.012 17.459 1.00 46.97 102 PRO A O 1
ATOM 788 N N . ALA A 1 103 ? -22.787 14.759 16.739 1.00 51.81 103 ALA A N 1
ATOM 789 C CA . ALA A 1 103 ? -21.986 13.898 17.595 1.00 51.81 103 ALA A CA 1
ATOM 790 C C . ALA A 1 103 ? -22.350 14.195 19.055 1.00 51.81 103 ALA A C 1
ATOM 792 O O . ALA A 1 103 ? -21.769 15.081 19.677 1.00 51.81 103 ALA A O 1
ATOM 793 N N . THR A 1 104 ? -23.341 13.474 19.582 1.00 51.81 104 THR A N 1
ATOM 794 C CA . THR A 1 104 ? -23.471 13.266 21.010 1.00 51.81 104 THR A CA 1
ATOM 795 C C . THR A 1 104 ? -22.108 12.743 21.413 1.00 51.81 104 THR A C 1
ATOM 797 O O . THR A 1 104 ? -21.548 11.904 20.696 1.00 51.81 104 THR A O 1
ATOM 800 N N . GLU A 1 105 ? -21.531 13.368 22.439 1.00 52.06 105 GLU A N 1
ATOM 801 C CA . GLU A 1 105 ? -20.251 12.997 23.031 1.00 52.06 105 GLU A CA 1
ATOM 802 C C . GLU A 1 105 ? -20.027 11.501 22.858 1.00 52.06 105 GLU A C 1
ATOM 804 O O . GLU A 1 105 ? -20.938 10.711 23.127 1.00 52.06 105 GLU A O 1
ATOM 809 N N . ALA A 1 106 ? -18.855 11.124 22.328 1.00 45.47 106 ALA A N 1
ATOM 810 C CA . ALA A 1 106 ? -18.474 9.722 22.312 1.00 45.47 106 ALA A CA 1
ATOM 811 C C . ALA A 1 106 ? -18.824 9.176 23.701 1.00 45.47 106 ALA A C 1
ATOM 813 O O . ALA A 1 106 ? -18.374 9.784 24.676 1.00 45.47 106 ALA A O 1
ATOM 814 N N . PRO A 1 107 ? -19.697 8.155 23.813 1.00 44.09 107 PRO A N 1
ATOM 815 C CA . PRO A 1 107 ? -20.061 7.652 25.120 1.00 44.09 107 PRO A CA 1
ATOM 816 C C . PRO A 1 107 ? -18.750 7.355 25.834 1.00 44.09 107 PRO A C 1
ATOM 818 O O . PRO A 1 107 ? -17.855 6.759 25.228 1.00 44.09 107 PRO A O 1
ATOM 821 N N . ASP A 1 108 ? -18.632 7.816 27.077 1.00 44.03 108 ASP A N 1
ATOM 822 C CA . ASP A 1 108 ? -17.444 7.718 27.939 1.00 44.03 108 ASP A CA 1
ATOM 823 C C . ASP A 1 108 ? -17.176 6.258 28.371 1.00 44.03 108 ASP A C 1
ATOM 825 O O . ASP A 1 108 ? -16.798 5.928 29.488 1.00 44.03 108 ASP A O 1
ATOM 829 N N . ILE A 1 109 ? -17.464 5.332 27.463 1.00 43.72 109 ILE A N 1
ATOM 830 C CA . ILE A 1 109 ? -17.575 3.906 27.646 1.00 43.72 109 ILE A CA 1
ATOM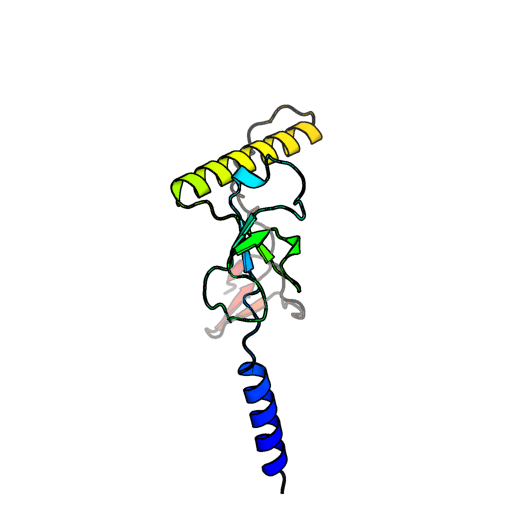 831 C C . ILE A 1 109 ? -16.455 3.297 26.801 1.00 43.72 109 ILE A C 1
ATOM 833 O O . ILE A 1 109 ? -16.668 2.631 25.786 1.00 43.72 109 ILE A O 1
ATOM 837 N N . VAL A 1 110 ? -15.219 3.469 27.278 1.00 40.69 110 VAL A N 1
ATOM 838 C CA . VAL A 1 110 ? -14.318 2.313 27.333 1.00 40.69 110 VAL A CA 1
ATOM 839 C C . VAL A 1 110 ? -15.066 1.312 28.201 1.00 40.69 110 VAL A C 1
ATOM 841 O O . VAL A 1 110 ? -15.033 1.428 29.417 1.00 40.69 110 VAL A O 1
ATOM 844 N N . GLY A 1 111 ? -15.850 0.447 27.549 1.00 41.03 111 GLY A N 1
ATOM 845 C CA . GLY A 1 111 ? -16.775 -0.514 28.144 1.00 41.03 111 GLY A CA 1
ATOM 846 C C . GLY A 1 111 ? -16.447 -0.886 29.576 1.00 41.03 111 GLY A C 1
ATOM 847 O O . GLY A 1 111 ? -15.689 -1.826 29.800 1.00 41.03 111 GLY A O 1
ATOM 848 N N . THR A 1 112 ? -17.096 -0.211 30.524 1.00 42.66 112 THR A N 1
ATOM 849 C CA . THR A 1 112 ? -17.597 -0.856 31.728 1.00 42.66 112 THR A CA 1
ATOM 850 C C . THR A 1 112 ? -18.377 -2.054 31.212 1.00 42.66 112 THR A C 1
ATOM 852 O O . THR A 1 112 ? -19.472 -1.921 30.663 1.00 42.66 112 THR A O 1
ATOM 855 N N . ILE A 1 113 ? -17.738 -3.221 31.233 1.00 45.19 113 ILE A N 1
ATOM 856 C CA . ILE A 1 113 ? -18.416 -4.491 31.026 1.00 45.19 113 ILE A CA 1
ATOM 857 C C . ILE A 1 113 ? -19.549 -4.443 32.045 1.00 45.19 113 ILE A C 1
ATOM 859 O O . ILE A 1 113 ? -19.277 -4.220 33.224 1.00 45.19 113 ILE A O 1
ATOM 863 N N . ALA A 1 114 ? -20.805 -4.536 31.599 1.00 46.28 114 ALA A N 1
ATOM 864 C CA . ALA A 1 114 ? -21.899 -4.709 32.542 1.00 46.28 114 ALA A CA 1
ATOM 865 C C . ALA A 1 114 ? -21.483 -5.868 33.453 1.00 46.28 114 ALA A C 1
ATOM 867 O O . ALA A 1 114 ? -21.150 -6.934 32.930 1.00 46.28 114 ALA A O 1
ATOM 868 N N . GLU A 1 115 ? -21.414 -5.629 34.766 1.00 51.97 115 GLU A N 1
ATOM 869 C CA . GLU A 1 115 ? -20.820 -6.525 35.777 1.00 51.97 115 GLU A CA 1
ATOM 870 C C . GLU A 1 115 ? -21.476 -7.920 35.844 1.00 51.97 115 GLU A C 1
ATOM 872 O O . GLU A 1 115 ? -21.139 -8.721 36.704 1.00 51.97 115 GLU A O 1
ATOM 877 N N . ASP A 1 116 ? -22.371 -8.248 34.912 1.00 51.06 116 ASP A N 1
ATOM 878 C CA . ASP A 1 116 ? -23.213 -9.432 34.929 1.00 51.06 116 ASP A CA 1
ATOM 879 C C . ASP A 1 116 ? -23.451 -1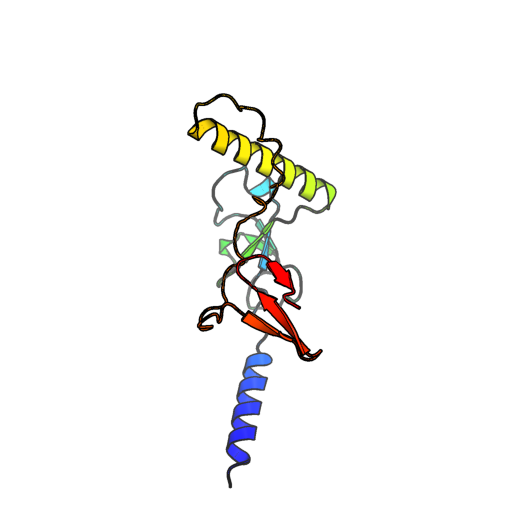0.033 33.524 1.00 51.06 116 ASP A C 1
ATOM 881 O O . ASP A 1 116 ? -24.507 -10.594 33.230 1.00 51.06 116 ASP A O 1
ATOM 885 N N . VAL A 1 117 ? -22.493 -9.894 32.592 1.00 47.12 117 VAL A N 1
ATOM 886 C CA . VAL A 1 117 ? -22.545 -10.650 31.324 1.00 47.12 117 VAL A CA 1
ATOM 887 C C . VAL A 1 117 ? -21.797 -11.971 31.502 1.00 47.12 117 VAL A C 1
ATOM 889 O O . VAL A 1 117 ? -20.562 -11.966 31.554 1.00 47.12 117 VAL A O 1
ATOM 892 N N . PRO A 1 118 ? -22.499 -13.120 31.565 1.00 54.22 118 PRO A N 1
ATOM 893 C CA . PRO A 1 118 ? -21.847 -14.405 31.752 1.00 54.22 118 PRO A CA 1
ATOM 894 C C . PRO A 1 118 ? -20.899 -14.691 30.586 1.00 54.22 118 PRO A C 1
ATOM 896 O O . PRO A 1 118 ? -21.231 -14.487 29.414 1.00 54.22 118 PRO A O 1
ATOM 899 N N . ALA A 1 119 ? -19.701 -15.171 30.921 1.00 52.16 119 ALA A N 1
ATOM 900 C CA . ALA A 1 119 ? -18.655 -15.446 29.948 1.00 52.16 119 ALA A CA 1
ATOM 901 C C . ALA A 1 119 ? -19.167 -16.374 28.824 1.00 52.16 119 ALA A C 1
ATOM 903 O O . ALA A 1 119 ? -19.836 -17.376 29.107 1.00 52.16 119 ALA A O 1
ATOM 904 N N . PRO A 1 120 ? -18.837 -16.092 27.549 1.00 48.19 120 PRO A N 1
ATOM 905 C CA . PRO A 1 120 ? -19.284 -16.908 26.430 1.00 48.19 120 PRO A CA 1
ATOM 906 C C . PRO A 1 120 ? -18.795 -18.350 26.594 1.00 48.19 120 PRO A C 1
ATOM 908 O O . PRO A 1 120 ? -17.597 -18.625 26.707 1.00 48.19 120 PRO A O 1
ATOM 911 N N . THR A 1 121 ? -19.738 -19.289 26.615 1.00 55.47 121 THR A N 1
ATOM 912 C CA . THR A 1 121 ? -19.451 -20.715 26.773 1.00 55.47 121 THR A CA 1
ATOM 913 C C . THR A 1 121 ? -18.740 -21.260 25.534 1.00 55.47 121 THR A C 1
ATOM 915 O O . THR A 1 121 ? -19.110 -20.982 24.390 1.00 55.47 121 THR A O 1
ATOM 918 N N . ARG A 1 122 ? -17.683 -22.059 25.743 1.00 50.28 122 ARG A N 1
ATOM 919 C CA . ARG A 1 122 ? -17.003 -22.761 24.647 1.00 50.28 122 ARG A CA 1
ATOM 920 C C . ARG A 1 122 ? -17.987 -23.719 23.978 1.00 50.28 122 ARG A C 1
ATOM 922 O O . ARG A 1 122 ? -18.657 -24.511 24.639 1.00 50.28 122 ARG A O 1
ATOM 929 N N . LYS A 1 123 ? -18.043 -23.670 22.646 1.00 42.44 123 LYS A N 1
ATOM 930 C CA . LYS A 1 123 ? -18.903 -24.527 21.821 1.00 42.44 123 LYS A CA 1
ATOM 931 C C . LYS A 1 123 ? -18.663 -26.008 22.161 1.00 42.44 123 LYS A C 1
ATOM 933 O O . LYS A 1 123 ? -17.621 -26.550 21.806 1.00 42.44 123 LYS A O 1
ATOM 938 N N . GLY A 1 124 ? -19.633 -26.646 22.819 1.00 55.69 124 GLY A N 1
ATOM 939 C CA . GLY A 1 124 ? -19.608 -28.076 23.159 1.00 55.69 124 GLY A CA 1
ATOM 940 C C . GLY A 1 124 ? -19.579 -28.408 24.654 1.00 55.69 124 GLY A C 1
ATOM 941 O O . GLY A 1 124 ? -19.817 -29.562 25.002 1.00 55.69 124 GLY A O 1
ATOM 942 N N . GLU A 1 125 ? -19.364 -27.437 25.547 1.00 55.56 125 GLU A N 1
ATOM 943 C CA . GLU A 1 125 ? -19.528 -27.668 26.987 1.00 55.56 125 GLU A CA 1
ATOM 944 C C . GLU A 1 125 ? -21.013 -27.580 27.364 1.00 55.56 125 GLU A C 1
ATOM 946 O O . GLU A 1 125 ? -21.606 -26.501 27.365 1.00 55.56 125 GLU A O 1
ATOM 951 N N . LYS A 1 126 ? -21.631 -28.715 27.719 1.00 56.16 126 LYS A N 1
ATOM 952 C CA . LYS A 1 126 ? -22.845 -28.702 28.547 1.00 56.16 126 LYS A CA 1
ATOM 953 C C . LYS A 1 126 ? -22.415 -28.232 29.936 1.00 56.16 126 LYS A C 1
ATOM 955 O O . LYS A 1 126 ? -21.970 -29.039 30.744 1.00 56.16 126 LYS A O 1
ATOM 960 N N . GLY A 1 127 ? -22.437 -26.917 30.144 1.00 56.34 127 GLY A N 1
ATOM 961 C CA . GLY A 1 127 ? -21.937 -26.276 31.354 1.00 56.34 127 GLY A CA 1
ATOM 962 C C . GLY A 1 127 ? -22.681 -26.773 32.587 1.00 56.34 127 GLY A C 1
ATOM 963 O O . GLY A 1 127 ? -23.821 -26.382 32.821 1.00 56.34 127 GLY A O 1
ATOM 964 N N . ALA A 1 128 ? -22.039 -27.638 33.370 1.00 62.59 128 ALA A N 1
ATOM 965 C CA . ALA A 1 128 ? -22.453 -27.868 34.742 1.00 62.59 128 ALA A CA 1
ATOM 966 C C . ALA A 1 128 ? -22.311 -26.542 35.506 1.00 62.59 128 ALA A C 1
ATOM 968 O O . ALA A 1 128 ? -21.318 -25.830 35.339 1.00 62.59 128 ALA A O 1
ATOM 969 N N . ARG A 1 129 ? -23.333 -26.203 36.299 1.00 70.00 129 ARG A N 1
ATOM 970 C CA . ARG A 1 129 ? -23.373 -24.992 37.132 1.00 70.00 129 ARG A CA 1
ATOM 971 C C . ARG A 1 129 ? -22.171 -24.916 38.076 1.00 70.00 129 ARG A C 1
ATOM 973 O O . ARG A 1 129 ? -21.592 -23.850 38.248 1.00 70.00 129 ARG A O 1
ATOM 980 N N . PHE A 1 130 ? -21.789 -26.063 38.622 1.00 71.38 130 PHE A N 1
ATOM 981 C CA . PHE A 1 130 ? -20.678 -26.212 39.546 1.00 71.38 130 PHE A CA 1
ATOM 982 C C . PHE A 1 130 ? -19.470 -26.805 38.824 1.00 71.38 130 PHE A C 1
ATOM 984 O O . PHE A 1 130 ? -19.593 -27.799 38.103 1.00 71.38 130 PHE A O 1
ATOM 991 N N . VAL A 1 131 ? -18.312 -26.181 39.017 1.00 75.81 131 VAL A N 1
ATOM 992 C CA . VAL A 1 131 ? -17.014 -26.678 38.564 1.00 75.81 131 VAL A CA 1
ATOM 993 C C . VAL A 1 131 ? -16.195 -26.998 39.802 1.00 75.81 131 VAL A C 1
ATOM 995 O O . VAL A 1 131 ? -15.822 -26.091 40.540 1.00 75.81 131 VAL A O 1
ATOM 998 N N . GLU A 1 132 ? -15.910 -28.275 40.024 1.00 77.62 132 GLU A N 1
ATOM 999 C CA . GLU A 1 132 ? -14.908 -28.677 41.010 1.00 77.62 132 GLU A CA 1
ATOM 1000 C C . GLU A 1 132 ? -13.514 -28.400 40.443 1.00 77.62 132 GLU A C 1
ATOM 1002 O O . GLU A 1 132 ? -13.161 -28.848 39.345 1.00 77.62 132 GLU A O 1
ATOM 1007 N N . LEU A 1 133 ? -12.723 -27.624 41.176 1.00 76.06 133 LEU A N 1
ATOM 1008 C CA . LEU A 1 133 ? -11.323 -27.394 40.863 1.00 76.06 133 LEU A CA 1
ATOM 1009 C C . LEU A 1 133 ? -10.456 -28.509 41.453 1.00 76.06 133 LEU A C 1
ATOM 1011 O O . LEU A 1 133 ? -10.816 -29.190 42.409 1.00 76.06 133 LEU A O 1
ATOM 1015 N N . ALA A 1 134 ? -9.256 -28.667 40.895 1.00 76.81 134 ALA A N 1
ATOM 1016 C CA . ALA A 1 134 ? -8.291 -29.677 41.333 1.00 76.81 134 ALA A CA 1
ATOM 1017 C C . ALA A 1 134 ? -7.811 -29.499 42.789 1.00 76.81 134 ALA A C 1
ATOM 1019 O O . ALA A 1 134 ? -7.201 -30.408 43.345 1.00 76.81 134 ALA A O 1
ATOM 1020 N N . ASP A 1 135 ? -8.065 -28.339 43.394 1.00 77.25 135 ASP A N 1
ATOM 1021 C CA . ASP A 1 135 ? -7.768 -28.027 44.794 1.00 77.25 135 ASP A CA 1
ATOM 1022 C C . ASP A 1 135 ? -8.918 -28.384 45.757 1.00 77.25 135 ASP A C 1
ATOM 1024 O O . ASP A 1 135 ? -8.818 -28.110 46.951 1.00 77.25 135 ASP A O 1
ATOM 1028 N N . GLY A 1 136 ? -9.986 -29.013 45.252 1.00 77.06 136 GLY A N 1
ATOM 1029 C CA . GLY A 1 136 ? -11.140 -29.458 46.033 1.00 77.06 136 GLY A CA 1
ATOM 1030 C C . GLY A 1 136 ? -12.200 -28.383 46.270 1.00 77.06 136 GLY A C 1
ATOM 1031 O O . GLY A 1 136 ? -13.186 -28.662 46.946 1.00 77.06 136 GLY A O 1
ATOM 1032 N N . ARG A 1 137 ? -12.029 -27.168 45.731 1.00 78.00 137 ARG A N 1
ATOM 1033 C CA . ARG A 1 137 ? -13.022 -26.091 45.848 1.00 78.00 137 ARG A CA 1
ATOM 1034 C C . ARG A 1 137 ? -14.063 -26.172 44.739 1.00 78.00 137 ARG A C 1
ATOM 1036 O O . ARG A 1 137 ? -13.741 -26.507 43.598 1.00 78.00 137 ARG A O 1
ATOM 1043 N N . THR A 1 138 ? -15.296 -25.789 45.059 1.00 80.69 138 THR A N 1
ATOM 1044 C CA . THR A 1 138 ? -16.401 -25.760 44.095 1.00 80.69 138 THR A CA 1
ATOM 1045 C C . THR A 1 138 ? -16.684 -24.327 43.664 1.00 80.69 138 THR A C 1
ATOM 1047 O O . THR A 1 138 ? -16.936 -23.463 44.495 1.00 80.69 138 THR A O 1
ATOM 1050 N N . PHE A 1 139 ? -16.655 -24.060 42.362 1.00 75.75 139 PHE A N 1
ATOM 1051 C CA . PHE A 1 139 ? -16.958 -22.751 41.783 1.00 75.75 139 PHE A CA 1
ATOM 1052 C C . PHE A 1 139 ? -18.334 -22.769 41.106 1.00 75.75 139 PHE A C 1
ATOM 1054 O O . PHE A 1 139 ? -18.556 -23.569 40.191 1.00 75.75 139 PHE A O 1
ATOM 1061 N N . ASP A 1 140 ? -19.257 -21.902 41.533 1.00 81.62 140 ASP A N 1
ATOM 1062 C CA . ASP A 1 140 ? -20.552 -21.713 40.867 1.00 81.62 140 ASP A CA 1
ATOM 1063 C C . ASP A 1 140 ? -20.389 -20.700 39.723 1.00 81.62 140 ASP A C 1
ATOM 1065 O O . ASP A 1 140 ? -20.206 -19.501 39.931 1.00 81.62 140 ASP A O 1
ATOM 1069 N N . ARG A 1 141 ? -20.484 -21.183 38.478 1.00 69.88 141 ARG A N 1
ATOM 1070 C CA . ARG A 1 141 ? -20.374 -20.346 37.267 1.00 69.88 141 ARG A CA 1
ATOM 1071 C C . ARG A 1 141 ? -21.504 -19.320 37.132 1.00 69.88 141 ARG A C 1
ATOM 1073 O O . ARG A 1 141 ? -21.382 -18.428 36.300 1.00 69.88 141 ARG A O 1
ATOM 1080 N N . THR A 1 142 ? -22.598 -19.478 37.874 1.00 73.31 142 THR A N 1
ATOM 1081 C CA . THR A 1 142 ? -23.773 -18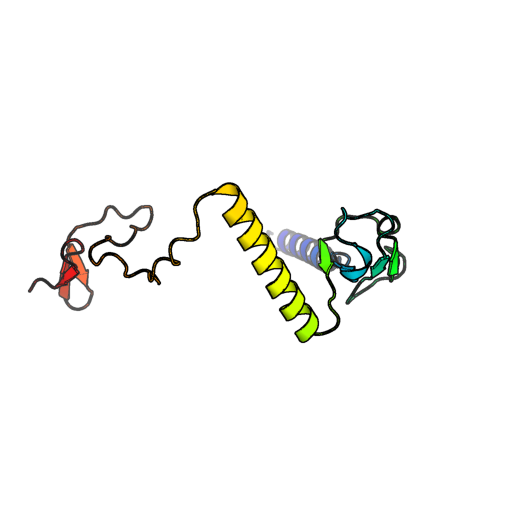.595 37.808 1.00 73.31 142 THR A CA 1
ATOM 1082 C C . THR A 1 142 ? -23.613 -17.387 38.714 1.00 73.31 142 THR A C 1
ATOM 1084 O O . THR A 1 142 ? -23.998 -16.295 38.324 1.00 73.31 142 THR A O 1
ATOM 1087 N N . THR A 1 143 ? -23.065 -17.582 39.913 1.00 75.44 143 THR A N 1
ATOM 1088 C CA . THR A 1 143 ? -22.852 -16.500 40.885 1.00 75.44 143 THR A CA 1
ATOM 1089 C C . THR A 1 143 ? -21.445 -15.914 40.800 1.00 75.44 143 THR A C 1
ATOM 1091 O O . THR A 1 143 ? -21.220 -14.808 41.271 1.00 75.44 143 THR A O 1
ATOM 1094 N N . GLY A 1 144 ? -20.493 -16.638 40.200 1.00 75.69 144 GLY A N 1
ATOM 1095 C CA . GLY A 1 144 ? -19.088 -16.231 40.151 1.00 75.69 144 GLY A CA 1
ATOM 1096 C C . GLY A 1 144 ? -18.351 -16.418 41.480 1.00 75.69 144 GLY A C 1
ATOM 1097 O O . GLY A 1 144 ? -17.232 -15.928 41.626 1.00 75.69 144 GLY A O 1
ATOM 1098 N N . GLU A 1 145 ? -18.951 -17.130 42.436 1.00 78.44 145 GLU A N 1
ATOM 1099 C CA . GLU A 1 145 ? -18.421 -17.324 43.786 1.00 78.44 145 GLU A CA 1
ATOM 1100 C C . GLU A 1 145 ? -17.983 -18.776 44.028 1.00 78.44 145 GLU A C 1
ATOM 1102 O O . GLU A 1 145 ? -18.452 -19.723 43.385 1.00 78.44 145 GLU A O 1
ATOM 1107 N N . PHE A 1 146 ? -17.065 -18.955 44.981 1.00 78.19 146 PHE A N 1
ATOM 1108 C CA . PHE A 1 146 ? -16.706 -20.274 45.495 1.00 78.19 146 PHE A CA 1
ATOM 1109 C C . PHE A 1 146 ? -17.694 -20.676 46.588 1.00 78.19 146 PHE A C 1
ATOM 1111 O O . PHE A 1 146 ? -17.953 -19.901 47.505 1.00 78.19 146 PHE A O 1
ATOM 1118 N N . VAL A 1 147 ? -18.222 -21.890 46.486 1.00 76.88 147 VAL A N 1
ATOM 1119 C CA . VAL A 1 147 ? -19.084 -22.494 47.501 1.00 76.88 147 VAL A CA 1
ATOM 1120 C C . VAL A 1 147 ? -18.192 -23.329 48.420 1.00 76.88 147 VAL A C 1
ATOM 1122 O O . VAL A 1 147 ? -17.408 -24.143 47.920 1.00 76.88 147 VAL A O 1
ATOM 1125 N N . GLU A 1 148 ? -18.272 -23.080 49.730 1.00 65.06 148 GLU A N 1
ATOM 1126 C CA . GLU A 1 148 ? -17.645 -23.925 50.763 1.00 65.06 148 GLU A CA 1
ATOM 1127 C C . GLU A 1 148 ? -18.314 -25.300 50.866 1.00 65.06 148 GLU A C 1
ATOM 1129 O O . GLU A 1 148 ? -19.563 -25.373 50.772 1.00 65.06 148 GLU A O 1
#

Sequence (148 aa):
MARIGLKARLSKLEKQRRKPSPNRVLHYNPADLAGGPVSADLPVRVVGYWRAGENPASGPLRAFAGRFALMPDFGSAAEWEAAAERQQKELLATARSRTNEPATEAPDIVGTIAEDVPAPTRKGEKGARFVELADGRTFDRTTGEFVE

Solvent-accessible surface area (backbone atoms only — not comparable to full-atom values): 9446 Å² total; per-residue (Å²): 136,73,68,64,61,53,54,54,50,49,51,50,51,48,55,54,65,67,48,71,74,72,67,46,47,33,33,29,52,64,77,78,43,76,89,56,77,93,52,59,71,38,60,30,31,60,74,77,82,78,57,90,88,77,46,68,64,58,46,38,46,69,67,52,82,80,83,63,49,80,40,78,48,59,93,43,72,68,53,43,52,54,50,51,53,50,50,50,51,53,51,51,50,54,52,47,66,73,62,80,53,80,83,66,71,77,72,94,57,82,69,74,67,68,97,78,69,79,78,86,76,63,93,84,65,84,74,62,58,63,42,76,43,97,86,75,48,34,34,31,72,84,79,75,44,74,54,132

Mean predicted aligned error: 18.97 Å